Protein AF-A0AAW4KVJ0-F1 (afdb_monomer_lite)

Structure (mmCIF, N/CA/C/O backbone):
data_AF-A0AAW4KVJ0-F1
#
_entry.id   AF-A0AAW4KVJ0-F1
#
loop_
_atom_site.group_PDB
_atom_site.id
_ato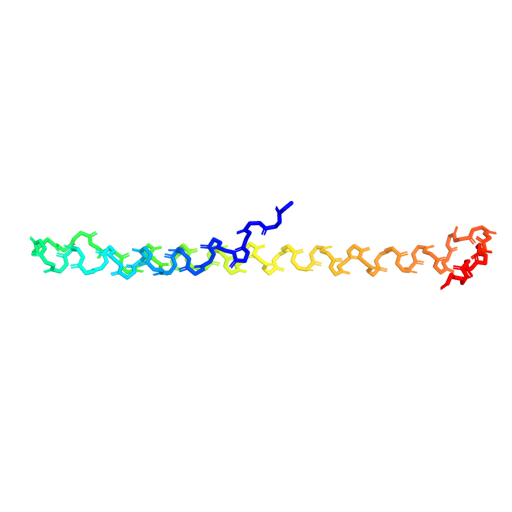m_site.type_symbol
_atom_site.label_atom_id
_atom_site.label_alt_id
_atom_site.label_comp_id
_atom_site.label_asym_id
_atom_site.label_entity_id
_atom_site.label_seq_id
_atom_site.pdbx_PDB_ins_code
_atom_site.Cartn_x
_atom_site.Cartn_y
_atom_site.Cartn_z
_atom_site.occupancy
_atom_site.B_iso_or_equiv
_atom_site.auth_seq_id
_atom_site.auth_comp_id
_atom_site.auth_asym_id
_atom_site.auth_atom_id
_atom_site.pdbx_PDB_model_num
ATOM 1 N N . MET A 1 1 ? -7.902 -9.873 -13.902 1.00 56.34 1 MET A N 1
ATOM 2 C CA . MET A 1 1 ? -8.866 -9.021 -13.178 1.00 56.34 1 MET A CA 1
ATOM 3 C C . MET A 1 1 ? -8.120 -8.383 -12.025 1.00 56.34 1 MET A C 1
ATOM 5 O O . MET A 1 1 ? -7.560 -9.121 -11.225 1.00 56.34 1 MET A O 1
ATOM 9 N N . ASP A 1 2 ? -7.999 -7.056 -12.008 1.00 73.44 2 ASP A N 1
ATOM 10 C CA . ASP A 1 2 ? -7.252 -6.349 -10.964 1.00 73.44 2 ASP A CA 1
ATOM 11 C C . ASP A 1 2 ? -8.193 -6.104 -9.777 1.00 73.44 2 ASP A C 1
ATOM 13 O O . ASP A 1 2 ? -9.119 -5.300 -9.859 1.00 73.44 2 ASP A O 1
ATOM 17 N N . PHE A 1 3 ? -8.032 -6.884 -8.708 1.00 79.94 3 PHE A N 1
ATOM 18 C CA . PHE A 1 3 ? -8.918 -6.838 -7.536 1.00 79.94 3 PHE A CA 1
ATOM 19 C C . PHE A 1 3 ? -8.455 -5.820 -6.489 1.00 79.94 3 PHE A C 1
ATOM 21 O O . PHE A 1 3 ? -9.231 -5.432 -5.617 1.00 79.94 3 PHE A O 1
ATOM 28 N N . VAL A 1 4 ? -7.207 -5.353 -6.595 1.00 78.50 4 VAL A N 1
ATOM 29 C CA . VAL A 1 4 ? -6.592 -4.385 -5.677 1.00 78.50 4 VAL A CA 1
ATOM 30 C C . VAL A 1 4 ? -7.403 -3.083 -5.551 1.00 78.50 4 VAL A C 1
ATOM 32 O O . VAL A 1 4 ? -7.631 -2.660 -4.416 1.00 78.50 4 VAL A O 1
ATOM 35 N N . PRO A 1 5 ? -7.931 -2.475 -6.637 1.00 83.69 5 PRO A N 1
ATOM 36 C CA . PRO A 1 5 ? -8.721 -1.244 -6.540 1.00 83.69 5 PRO A CA 1
ATOM 37 C C . PRO A 1 5 ? -10.011 -1.412 -5.729 1.00 83.69 5 PRO A C 1
ATOM 39 O O . PRO A 1 5 ? -10.471 -0.462 -5.103 1.00 83.69 5 PRO A O 1
ATOM 42 N N . TYR A 1 6 ? -10.586 -2.618 -5.724 1.00 87.31 6 TYR A N 1
ATOM 43 C CA . TYR A 1 6 ? -11.803 -2.943 -4.977 1.00 87.31 6 TYR A CA 1
ATOM 44 C C . TYR A 1 6 ? -11.504 -3.387 -3.541 1.00 87.31 6 TYR A C 1
ATOM 46 O O . TYR A 1 6 ? -12.311 -3.161 -2.640 1.00 87.31 6 TYR A O 1
ATOM 54 N N . ALA A 1 7 ? -10.334 -3.983 -3.308 1.00 86.88 7 ALA A N 1
ATOM 55 C CA . ALA A 1 7 ? -9.913 -4.438 -1.989 1.00 86.88 7 ALA A CA 1
ATOM 56 C C . ALA A 1 7 ? -9.666 -3.270 -1.022 1.00 86.88 7 ALA A C 1
ATOM 58 O O . ALA A 1 7 ? -10.059 -3.352 0.139 1.00 86.88 7 ALA A O 1
ATOM 59 N N . VAL A 1 8 ? -9.071 -2.168 -1.494 1.00 88.94 8 VAL A N 1
ATOM 60 C CA . VAL A 1 8 ? -8.771 -0.985 -0.664 1.00 88.94 8 VAL A CA 1
ATOM 61 C C . VAL A 1 8 ? -10.021 -0.380 -0.001 1.00 88.94 8 VAL A C 1
ATOM 63 O O . VAL A 1 8 ? -10.030 -0.282 1.228 1.00 88.94 8 VAL A O 1
ATOM 66 N N . PRO A 1 9 ? -11.092 0.005 -0.728 1.00 90.75 9 PRO A N 1
ATOM 67 C CA . PRO A 1 9 ? -12.276 0.596 -0.102 1.00 90.75 9 PRO A CA 1
ATOM 68 C C . PRO A 1 9 ? -12.984 -0.380 0.841 1.00 90.75 9 PRO A C 1
ATOM 70 O O . PRO A 1 9 ? -13.459 0.028 1.901 1.00 90.75 9 PRO A O 1
ATOM 73 N N . PHE A 1 10 ? -13.008 -1.672 0.504 1.00 92.81 10 PHE A N 1
ATOM 74 C CA . PHE A 1 10 ? -13.577 -2.695 1.377 1.00 92.81 10 PHE A CA 1
ATOM 75 C C . PHE A 1 10 ? -12.776 -2.849 2.676 1.00 92.81 10 PHE A C 1
ATOM 77 O O . PHE A 1 10 ? -13.356 -2.924 3.756 1.00 92.81 10 PHE A O 1
ATOM 84 N N . PHE A 1 11 ? -11.445 -2.819 2.595 1.00 91.12 11 PHE A N 1
ATOM 85 C CA . PHE A 1 11 ? -10.572 -2.911 3.762 1.00 91.12 11 PHE A CA 1
ATOM 86 C C . PHE A 1 11 ? -10.754 -1.722 4.715 1.00 91.12 11 PHE A C 1
ATOM 88 O O . PHE A 1 11 ? -10.889 -1.913 5.921 1.00 91.12 11 PHE A O 1
ATOM 95 N N . ILE A 1 12 ? -10.853 -0.499 4.183 1.00 91.88 12 ILE A N 1
ATOM 96 C CA . ILE A 1 12 ? -11.154 0.695 4.990 1.00 91.88 12 ILE A CA 1
ATOM 97 C C . ILE A 1 12 ? -12.536 0.588 5.644 1.00 91.88 12 ILE A C 1
ATOM 99 O O . ILE A 1 12 ? -12.679 0.903 6.826 1.00 91.88 12 ILE A O 1
ATOM 103 N N . ALA A 1 13 ? -13.545 0.112 4.909 1.00 94.56 13 ALA A N 1
ATOM 104 C CA . ALA A 1 13 ? -14.875 -0.107 5.468 1.00 94.56 13 ALA A CA 1
ATOM 105 C C . ALA A 1 13 ? -14.838 -1.112 6.630 1.00 94.56 13 ALA A C 1
ATOM 107 O O . ALA A 1 13 ? -15.441 -0.859 7.671 1.00 94.56 13 ALA A O 1
ATOM 108 N N . LEU A 1 14 ? -14.083 -2.205 6.494 1.00 93.81 14 LEU A N 1
ATOM 109 C CA . LEU A 1 14 ? -13.911 -3.191 7.560 1.00 93.81 14 LEU A CA 1
ATOM 110 C C . LEU A 1 14 ? -13.216 -2.614 8.798 1.00 93.81 14 LEU A C 1
ATOM 112 O O . LEU A 1 14 ? -13.677 -2.883 9.901 1.00 93.81 14 LEU A O 1
ATOM 116 N N . ILE A 1 15 ? -12.185 -1.777 8.636 1.00 92.00 15 ILE A N 1
ATOM 117 C CA . ILE A 1 15 ? -11.531 -1.083 9.762 1.00 92.00 15 ILE A CA 1
ATOM 118 C C . ILE A 1 15 ? -12.548 -0.234 10.543 1.00 92.00 15 ILE A C 1
ATOM 120 O O . ILE A 1 15 ? -12.582 -0.262 11.774 1.00 92.00 15 ILE A O 1
ATOM 124 N N . VAL A 1 16 ? -13.407 0.509 9.835 1.00 92.19 16 VAL A N 1
ATOM 125 C CA . VAL A 1 16 ? -14.459 1.327 10.464 1.00 92.19 16 VAL A CA 1
ATOM 126 C C . VAL A 1 16 ? -15.497 0.449 11.161 1.00 92.19 16 VAL A C 1
ATOM 128 O O . VAL A 1 16 ? -15.885 0.741 12.292 1.00 92.19 16 VAL A O 1
ATOM 131 N N . VAL A 1 17 ? -15.940 -0.629 10.511 1.00 93.75 17 VAL A N 1
ATOM 132 C CA . VAL A 1 17 ? -16.900 -1.580 11.087 1.00 93.75 17 VAL A CA 1
ATOM 133 C C . VAL A 1 17 ? -16.338 -2.225 12.351 1.00 93.75 17 VAL A C 1
ATOM 135 O O . VAL A 1 17 ? -17.054 -2.317 13.344 1.00 93.75 17 VAL A O 1
ATOM 138 N N . GLU A 1 18 ? -15.068 -2.625 12.349 1.00 90.69 18 GLU A N 1
ATOM 139 C CA . GLU A 1 18 ? -14.411 -3.223 13.510 1.00 90.69 18 GLU A CA 1
ATOM 140 C C . GLU A 1 18 ? -14.323 -2.234 14.680 1.00 90.69 18 GLU A C 1
ATOM 142 O O . GLU A 1 18 ? -14.690 -2.576 15.806 1.00 90.69 18 GLU A O 1
ATOM 147 N N . LEU A 1 19 ? -13.954 -0.977 14.409 1.00 89.75 19 LEU A N 1
ATOM 148 C CA . LEU A 1 19 ? -13.937 0.085 15.417 1.00 89.75 19 LEU A CA 1
ATOM 149 C C . LEU A 1 19 ? -15.331 0.337 16.022 1.00 89.75 19 LEU A C 1
ATOM 151 O O . LEU A 1 19 ? -15.465 0.497 17.239 1.00 89.75 19 LEU A O 1
ATOM 155 N N . LEU A 1 20 ? -16.377 0.373 15.190 1.00 90.75 20 LEU A N 1
ATOM 156 C CA . LEU A 1 20 ? -17.762 0.543 15.645 1.00 90.75 20 LEU A CA 1
ATOM 157 C C . LEU A 1 20 ? -18.248 -0.666 16.453 1.00 90.75 20 LEU A C 1
ATOM 159 O O . LEU A 1 20 ? -18.891 -0.491 17.488 1.00 90.75 20 LEU A O 1
ATOM 163 N N . ALA A 1 21 ? -17.913 -1.881 16.017 1.00 91.31 21 ALA A N 1
ATOM 164 C CA . ALA A 1 21 ? -18.284 -3.113 16.701 1.00 91.31 21 ALA A CA 1
ATOM 165 C C . ALA A 1 21 ? -17.642 -3.215 18.093 1.00 91.31 21 ALA A C 1
ATOM 167 O O . ALA A 1 21 ? -18.333 -3.573 19.050 1.00 91.31 21 ALA A O 1
ATOM 168 N N . ASP A 1 22 ? -16.363 -2.854 18.228 1.00 89.69 22 ASP A N 1
ATOM 169 C CA . ASP A 1 22 ? -15.668 -2.822 19.523 1.00 89.69 22 ASP A CA 1
ATOM 170 C C . ASP A 1 22 ? -16.325 -1.783 20.451 1.00 89.69 22 ASP A C 1
ATOM 172 O O . ASP A 1 22 ? -16.677 -2.075 21.598 1.00 89.69 22 ASP A O 1
ATOM 176 N N . ARG A 1 23 ? -16.652 -0.599 19.906 1.00 85.75 23 ARG A N 1
ATOM 177 C CA . ARG A 1 23 ? -17.349 0.467 20.642 1.00 85.75 23 ARG A CA 1
ATOM 178 C C . ARG A 1 23 ? -18.738 0.059 21.128 1.00 85.75 23 ARG A C 1
ATOM 180 O O . ARG A 1 23 ? -19.113 0.441 22.236 1.00 85.75 23 ARG A O 1
ATOM 187 N N . TRP A 1 24 ? -19.498 -0.681 20.323 1.00 90.75 24 TRP A N 1
ATOM 188 C CA . TRP A 1 24 ? -20.833 -1.169 20.690 1.00 90.75 24 TRP A CA 1
ATOM 189 C C . TRP A 1 24 ? -20.788 -2.309 21.702 1.00 90.75 24 TRP A C 1
ATOM 191 O O . TRP A 1 24 ? -21.674 -2.407 22.547 1.00 90.75 24 TRP A O 1
ATOM 201 N N . ARG A 1 25 ? -19.759 -3.158 21.646 1.00 87.94 25 ARG A N 1
ATOM 202 C CA . ARG A 1 25 ? -19.588 -4.271 22.590 1.00 87.94 25 ARG A CA 1
ATOM 203 C C . ARG A 1 25 ? -18.948 -3.847 23.914 1.00 87.94 25 ARG A C 1
ATOM 205 O O . ARG A 1 25 ? -18.924 -4.646 24.844 1.00 87.94 25 ARG A O 1
ATOM 212 N N . GLY A 1 26 ? -18.435 -2.618 24.016 1.00 80.94 26 GLY A N 1
ATOM 213 C CA . GLY A 1 26 ? -17.817 -2.083 25.236 1.00 80.94 26 GLY A CA 1
ATOM 214 C C . GLY A 1 26 ? -16.484 -2.743 25.607 1.00 80.94 26 GLY A C 1
ATOM 215 O O . GLY A 1 26 ? -15.908 -2.434 26.649 1.00 80.94 26 GLY A O 1
ATOM 216 N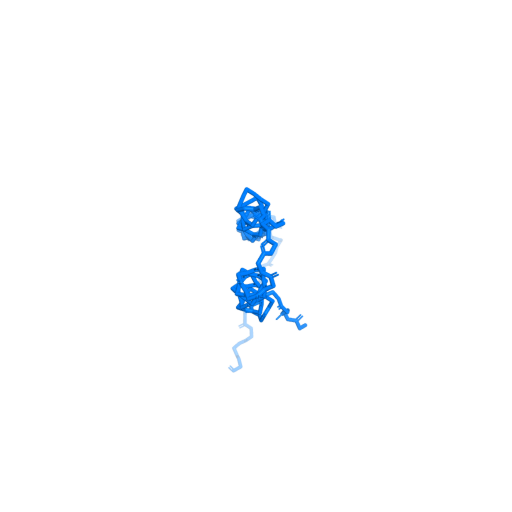 N . VAL A 1 27 ? -15.983 -3.634 24.753 1.00 77.25 27 VAL A N 1
ATOM 217 C CA . VAL A 1 27 ? -14.626 -4.175 24.809 1.00 77.25 27 VAL A CA 1
ATOM 218 C C . VAL A 1 27 ? -13.678 -3.179 24.141 1.00 77.25 27 VAL A C 1
ATOM 220 O O . VAL A 1 27 ? -14.077 -2.421 23.266 1.00 77.25 27 VAL A O 1
ATOM 223 N N . ARG A 1 28 ? -12.4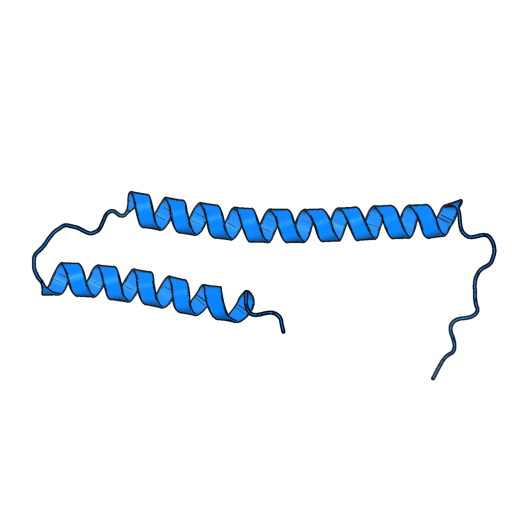36 -3.111 24.628 1.00 75.81 28 ARG A N 1
ATOM 224 C CA . ARG A 1 28 ? -11.372 -2.247 24.083 1.00 75.81 28 ARG A CA 1
ATOM 225 C C . ARG A 1 28 ? -10.297 -3.106 23.425 1.00 75.81 28 ARG A C 1
ATOM 227 O O . ARG A 1 28 ? -9.115 -2.963 23.740 1.00 75.81 28 ARG A O 1
ATOM 234 N N . ASN A 1 29 ? -10.715 -4.055 22.593 1.00 81.00 29 ASN A N 1
ATOM 235 C CA . ASN A 1 29 ? -9.794 -4.980 21.940 1.00 81.00 29 ASN A CA 1
ATOM 236 C C . ASN A 1 29 ? -9.209 -4.390 20.645 1.00 81.00 29 ASN A C 1
ATOM 238 O O . ASN A 1 29 ? -8.237 -4.922 20.110 1.00 81.00 29 ASN A O 1
ATOM 242 N N . TYR A 1 30 ? -9.765 -3.276 20.161 1.00 85.00 30 TYR A N 1
ATOM 243 C CA . TYR A 1 30 ? -9.299 -2.570 18.979 1.00 85.00 30 TYR A CA 1
ATOM 244 C C . TYR A 1 30 ? -7.946 -1.891 19.220 1.00 85.00 30 TYR A C 1
ATOM 246 O O . TYR A 1 30 ? -7.806 -0.961 20.025 1.00 85.00 30 TYR A O 1
ATOM 254 N N . ARG A 1 31 ? -6.934 -2.328 18.468 1.00 87.94 31 ARG A N 1
ATOM 255 C CA . ARG A 1 31 ? -5.575 -1.781 18.508 1.00 87.94 31 ARG A CA 1
ATOM 256 C C . ARG A 1 31 ? -5.350 -0.903 17.285 1.00 87.94 31 ARG A C 1
ATOM 258 O O . ARG A 1 31 ? -5.045 -1.387 16.202 1.00 87.94 31 ARG A O 1
ATOM 265 N N . VAL A 1 32 ? -5.419 0.414 17.479 1.00 86.75 32 VAL A N 1
ATOM 266 C CA . VAL A 1 32 ? -5.161 1.411 16.418 1.00 86.75 32 VAL A CA 1
ATOM 267 C C . VAL A 1 32 ? -3.800 1.180 15.744 1.00 86.75 32 VAL A C 1
ATOM 269 O O . VAL A 1 32 ? -3.667 1.355 14.537 1.00 86.75 32 VAL A O 1
ATOM 272 N N . ALA A 1 33 ? -2.801 0.743 16.516 1.00 89.69 33 ALA A N 1
ATOM 273 C CA . ALA A 1 33 ? -1.478 0.403 16.005 1.00 89.69 33 ALA A CA 1
ATOM 274 C C . ALA A 1 33 ? -1.517 -0.683 14.915 1.00 89.69 33 ALA A C 1
ATOM 276 O O . ALA A 1 33 ? -0.789 -0.569 13.933 1.00 89.69 33 ALA A O 1
ATOM 277 N N . ASP A 1 34 ? -2.387 -1.688 15.048 1.00 90.00 34 ASP A N 1
ATOM 278 C CA . ASP A 1 34 ? -2.506 -2.762 14.059 1.00 90.00 34 ASP A CA 1
ATOM 279 C C . ASP A 1 34 ? -3.137 -2.230 12.768 1.00 90.00 34 ASP A C 1
ATOM 281 O O . ASP A 1 34 ? -2.607 -2.470 11.685 1.00 90.00 34 ASP A O 1
ATOM 285 N N . ALA 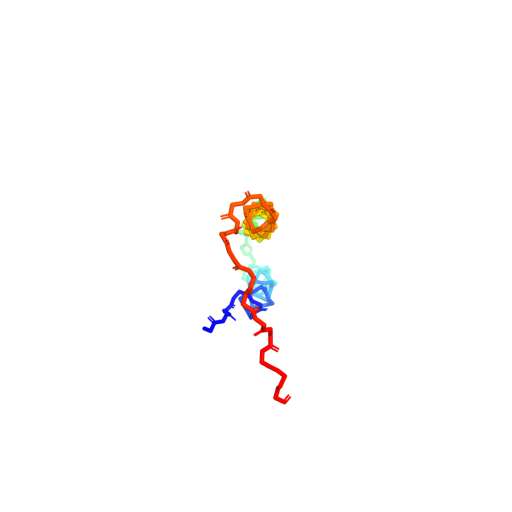A 1 35 ? -4.182 -1.402 12.878 1.00 90.31 35 ALA A N 1
ATOM 286 C CA . ALA A 1 35 ? -4.802 -0.751 11.724 1.00 90.31 35 ALA A CA 1
ATOM 287 C C . ALA A 1 35 ? -3.812 0.150 10.958 1.00 90.31 35 ALA A C 1
ATOM 289 O O . ALA A 1 35 ? -3.749 0.099 9.728 1.00 90.31 35 ALA A O 1
ATOM 290 N N . ILE A 1 36 ? -2.993 0.935 11.673 1.00 92.19 36 ILE A N 1
ATOM 291 C CA . ILE A 1 36 ? -1.935 1.762 11.065 1.00 92.19 36 ILE A CA 1
ATOM 292 C C . ILE A 1 36 ? -0.905 0.880 10.354 1.00 92.19 36 ILE A C 1
ATOM 294 O O . ILE A 1 36 ? -0.499 1.190 9.231 1.00 92.19 36 ILE A O 1
ATOM 298 N N . ASN A 1 37 ? -0.486 -0.221 10.977 1.00 94.19 37 ASN A N 1
ATOM 299 C CA . ASN A 1 37 ? 0.524 -1.106 10.407 1.00 94.19 37 ASN A CA 1
ATOM 300 C C . ASN A 1 37 ? 0.010 -1.821 9.142 1.00 94.19 37 ASN A C 1
ATOM 302 O O . ASN A 1 37 ? 0.717 -1.900 8.133 1.00 94.19 37 ASN A O 1
ATOM 306 N N . SER A 1 38 ? -1.251 -2.261 9.145 1.00 91.50 38 SER A N 1
ATOM 307 C CA . SER A 1 38 ? -1.906 -2.836 7.965 1.00 91.50 38 SER A CA 1
ATOM 308 C C . SER A 1 38 ? -2.039 -1.825 6.828 1.00 91.50 38 SER A C 1
ATOM 310 O O . SER A 1 38 ? -1.719 -2.150 5.683 1.00 91.50 38 SER A O 1
ATOM 312 N N . LEU A 1 39 ? -2.442 -0.586 7.129 1.00 92.50 39 LEU A N 1
ATOM 313 C CA . LEU A 1 39 ? -2.535 0.478 6.128 1.00 92.50 39 LEU A CA 1
ATOM 314 C C . LEU A 1 39 ? -1.160 0.786 5.520 1.00 92.50 39 LEU A C 1
ATOM 316 O O . LEU A 1 39 ? -1.018 0.867 4.300 1.00 92.50 39 LEU A O 1
ATOM 320 N N . SER A 1 40 ? -0.140 0.886 6.373 1.00 93.75 40 SER A N 1
ATOM 321 C CA . SER A 1 40 ? 1.245 1.145 5.966 1.00 93.75 40 SER A CA 1
ATOM 322 C C . SER A 1 40 ? 1.767 0.038 5.048 1.00 93.75 40 SER A C 1
ATOM 324 O O . SER A 1 40 ? 2.365 0.319 4.011 1.00 93.75 40 SER A O 1
ATOM 326 N N . THR A 1 41 ? 1.463 -1.220 5.374 1.00 94.19 41 THR A N 1
ATOM 327 C CA . THR A 1 41 ? 1.811 -2.384 4.547 1.00 94.19 41 THR A CA 1
ATOM 328 C C . THR A 1 41 ? 1.107 -2.346 3.187 1.00 94.19 41 THR A C 1
ATOM 330 O O . THR A 1 41 ? 1.741 -2.593 2.161 1.00 94.19 41 THR A O 1
ATOM 333 N N . GLY A 1 42 ? -0.182 -1.994 3.146 1.00 91.19 42 GLY A N 1
ATOM 334 C CA . GLY A 1 42 ? -0.939 -1.883 1.893 1.00 91.19 42 GLY A CA 1
ATOM 335 C C . GLY A 1 42 ? -0.422 -0.773 0.969 1.00 91.19 42 GLY A C 1
ATOM 336 O O . GLY A 1 42 ? -0.251 -0.987 -0.238 1.00 91.19 42 GLY A O 1
ATOM 337 N N . VAL A 1 43 ? -0.105 0.397 1.534 1.00 92.75 43 VAL A N 1
ATOM 338 C CA . VAL A 1 43 ? 0.506 1.519 0.799 1.00 92.75 43 VAL A CA 1
ATOM 339 C C . VAL A 1 43 ? 1.885 1.130 0.272 1.00 92.75 43 VAL A C 1
ATOM 341 O O . VAL A 1 43 ? 2.177 1.365 -0.903 1.00 92.75 43 VAL A O 1
ATOM 344 N N . LEU A 1 44 ? 2.713 0.491 1.102 1.00 95.25 44 LEU A N 1
ATOM 345 C CA . LEU A 1 44 ? 4.029 0.008 0.694 1.00 95.25 44 LEU A CA 1
ATOM 346 C C . LEU A 1 44 ? 3.918 -1.001 -0.456 1.00 95.25 44 LEU A C 1
ATOM 348 O O . LEU A 1 44 ? 4.569 -0.816 -1.478 1.00 95.25 44 LEU A O 1
ATOM 352 N N . SER A 1 45 ? 3.041 -2.002 -0.346 1.00 91.56 45 SER A N 1
ATOM 353 C CA . SER A 1 45 ? 2.818 -3.008 -1.395 1.00 91.56 45 SER A CA 1
ATOM 354 C C . SER A 1 45 ? 2.424 -2.377 -2.736 1.00 91.56 45 SER A C 1
ATOM 356 O O . SER A 1 45 ? 3.011 -2.694 -3.775 1.00 91.56 45 SER A O 1
ATOM 358 N N . THR A 1 46 ? 1.490 -1.422 -2.712 1.00 91.06 46 THR A N 1
ATOM 359 C CA . THR A 1 46 ? 1.038 -0.717 -3.921 1.00 91.06 46 THR A CA 1
ATOM 360 C C . THR A 1 46 ? 2.159 0.132 -4.523 1.00 91.06 46 THR A C 1
ATOM 362 O O . THR A 1 46 ? 2.379 0.112 -5.735 1.00 91.06 46 THR A O 1
ATOM 365 N N . THR A 1 47 ? 2.908 0.840 -3.675 1.00 93.19 47 THR A N 1
ATOM 366 C CA . THR A 1 47 ? 4.023 1.701 -4.092 1.00 93.19 47 THR A CA 1
ATOM 367 C C . THR A 1 47 ? 5.152 0.882 -4.706 1.00 93.19 47 THR A C 1
ATOM 369 O O . THR A 1 47 ? 5.628 1.214 -5.789 1.00 93.19 47 THR A O 1
ATOM 372 N N . THR A 1 48 ? 5.551 -0.220 -4.068 1.00 93.88 48 THR A N 1
ATOM 373 C CA . THR A 1 48 ? 6.566 -1.132 -4.605 1.00 93.88 48 THR A CA 1
ATOM 374 C C . THR A 1 48 ? 6.112 -1.722 -5.936 1.00 93.88 48 THR A C 1
ATOM 376 O O . THR A 1 48 ? 6.888 -1.718 -6.886 1.00 93.88 48 THR A O 1
ATOM 379 N N . GLY A 1 49 ? 4.849 -2.146 -6.055 1.00 91.31 49 GLY A N 1
ATOM 380 C CA . GLY A 1 49 ? 4.308 -2.659 -7.315 1.00 91.31 49 GLY A CA 1
ATOM 381 C C . GLY A 1 49 ? 4.355 -1.632 -8.452 1.00 91.31 49 GLY A C 1
ATOM 382 O O . GLY A 1 49 ? 4.750 -1.963 -9.572 1.00 91.31 49 GLY A O 1
ATOM 383 N N . LEU A 1 50 ? 4.004 -0.375 -8.169 1.00 92.81 50 LEU A N 1
ATOM 384 C CA . LEU A 1 50 ? 4.126 0.727 -9.129 1.00 92.81 50 LEU A CA 1
ATOM 385 C C . LEU A 1 50 ? 5.585 1.000 -9.501 1.00 92.81 50 LEU A C 1
ATOM 387 O O . LEU A 1 50 ? 5.891 1.151 -10.683 1.00 92.81 50 LEU A O 1
ATOM 391 N N . LEU A 1 51 ? 6.485 1.013 -8.518 1.00 95.88 51 LEU A N 1
ATOM 392 C CA . LEU A 1 51 ? 7.909 1.240 -8.740 1.00 95.88 51 LEU A CA 1
ATOM 393 C C . LEU A 1 51 ? 8.513 0.142 -9.622 1.00 95.88 51 LEU A C 1
ATOM 395 O O . LEU A 1 51 ? 9.196 0.451 -10.594 1.00 95.88 51 LEU A O 1
ATOM 399 N N . THR A 1 52 ? 8.211 -1.130 -9.350 1.00 94.62 52 THR A N 1
ATOM 400 C CA . THR A 1 52 ? 8.669 -2.264 -10.167 1.00 94.62 52 THR A CA 1
ATOM 401 C C . THR A 1 52 ? 8.149 -2.172 -11.598 1.00 94.62 52 THR A C 1
ATOM 403 O O . THR A 1 52 ? 8.916 -2.392 -12.534 1.00 94.62 52 THR A O 1
ATOM 406 N N . LYS A 1 53 ? 6.877 -1.799 -11.793 1.00 93.31 53 LYS A N 1
ATOM 407 C CA . LYS A 1 53 ? 6.318 -1.558 -13.135 1.00 93.31 53 LYS A CA 1
ATOM 408 C C . LYS A 1 53 ? 7.033 -0.402 -13.841 1.00 93.31 53 LYS A C 1
ATOM 410 O O . LYS A 1 53 ? 7.362 -0.526 -15.016 1.00 93.31 53 LYS A O 1
ATOM 415 N N . GLY A 1 54 ? 7.307 0.690 -13.127 1.00 95.38 54 GLY A N 1
ATOM 416 C CA . GLY A 1 54 ? 8.035 1.845 -13.652 1.00 95.38 54 GLY A CA 1
ATOM 417 C C . GLY A 1 54 ? 9.459 1.493 -14.077 1.00 95.38 54 GLY A C 1
ATOM 418 O O . GLY A 1 54 ? 9.850 1.776 -15.206 1.00 95.38 54 GLY A O 1
ATOM 419 N N . VAL A 1 55 ? 10.211 0.804 -13.215 1.00 96.88 55 VAL A N 1
ATOM 420 C CA . VAL A 1 55 ? 11.552 0.296 -13.543 1.00 96.88 55 VAL A CA 1
ATOM 421 C C . VAL A 1 55 ? 11.484 -0.650 -14.738 1.00 96.88 55 VAL A C 1
ATOM 423 O O . VAL A 1 55 ? 12.246 -0.477 -15.680 1.00 96.88 55 VAL A O 1
ATOM 426 N N . GLY A 1 56 ? 10.532 -1.586 -14.755 1.00 95.75 56 GLY A N 1
ATOM 427 C CA . GLY A 1 56 ? 10.338 -2.506 -15.875 1.00 95.75 56 GLY A CA 1
ATOM 428 C C . GLY A 1 56 ? 10.095 -1.785 -17.203 1.00 95.75 56 GLY A C 1
ATOM 429 O O . GLY A 1 56 ? 10.720 -2.127 -18.204 1.00 95.75 56 GLY A O 1
ATOM 430 N N . LEU A 1 57 ? 9.256 -0.745 -17.208 1.00 96.19 57 LEU A N 1
ATOM 431 C CA . LEU A 1 57 ? 9.011 0.089 -18.389 1.00 96.19 57 LEU A CA 1
ATOM 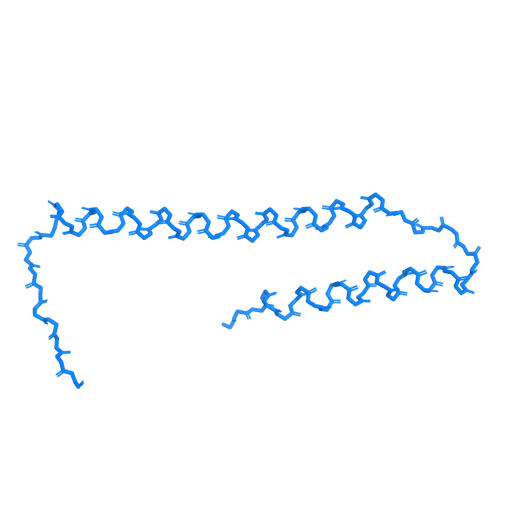432 C C . LEU A 1 57 ? 10.264 0.844 -18.840 1.00 96.19 57 LEU A C 1
ATOM 434 O O . LEU A 1 57 ? 10.557 0.871 -20.033 1.00 96.19 57 LEU A O 1
ATOM 438 N N . LEU A 1 58 ? 11.017 1.431 -17.907 1.00 95.62 58 LEU A N 1
ATOM 439 C CA . LEU A 1 58 ? 12.258 2.142 -18.224 1.00 95.62 58 LEU A CA 1
ATOM 440 C C . LEU A 1 58 ? 13.318 1.196 -18.790 1.00 95.62 58 LEU A C 1
ATOM 442 O O . LEU A 1 58 ? 13.940 1.503 -19.807 1.00 95.62 58 LEU A O 1
ATOM 446 N N . THR A 1 59 ? 13.501 0.033 -18.165 1.00 95.00 59 THR A N 1
ATOM 447 C CA . THR A 1 59 ? 14.421 -1.001 -18.644 1.00 95.00 59 THR A CA 1
ATOM 448 C C . THR A 1 59 ? 14.006 -1.500 -20.023 1.00 95.00 59 THR A C 1
ATOM 450 O O . THR A 1 59 ? 14.856 -1.613 -20.903 1.00 95.00 59 THR A O 1
ATOM 453 N N . TYR A 1 60 ? 12.710 -1.737 -20.243 1.00 93.88 60 TYR A N 1
ATOM 454 C CA . TYR A 1 60 ? 12.187 -2.133 -21.547 1.00 93.88 60 TYR A CA 1
ATOM 455 C C . TYR A 1 60 ? 12.444 -1.063 -22.613 1.00 93.88 60 TYR A C 1
ATOM 457 O O . TYR A 1 60 ? 12.986 -1.378 -23.667 1.00 93.88 60 TYR A O 1
ATOM 465 N N . ALA A 1 61 ? 12.130 0.205 -22.336 1.00 92.19 61 ALA A N 1
ATOM 466 C CA . ALA A 1 61 ? 12.363 1.304 -23.272 1.00 92.19 61 ALA A CA 1
ATOM 467 C C . ALA A 1 61 ? 13.857 1.485 -23.594 1.00 92.19 61 ALA A C 1
ATOM 469 O O . ALA A 1 61 ? 14.229 1.723 -24.743 1.00 92.19 61 ALA A O 1
ATOM 470 N N . PHE A 1 62 ? 14.728 1.334 -22.593 1.00 93.94 62 PHE A N 1
ATOM 471 C CA . PHE A 1 62 ? 16.174 1.387 -22.788 1.00 93.94 62 PHE A CA 1
ATOM 472 C C . PHE A 1 62 ? 16.672 0.238 -23.671 1.00 93.94 62 PHE A C 1
ATOM 474 O O . PHE A 1 62 ? 17.446 0.478 -24.602 1.00 93.94 62 PHE A O 1
ATOM 481 N N . ALA A 1 63 ? 16.217 -0.987 -23.396 1.00 92.88 63 ALA A N 1
ATOM 482 C CA . ALA 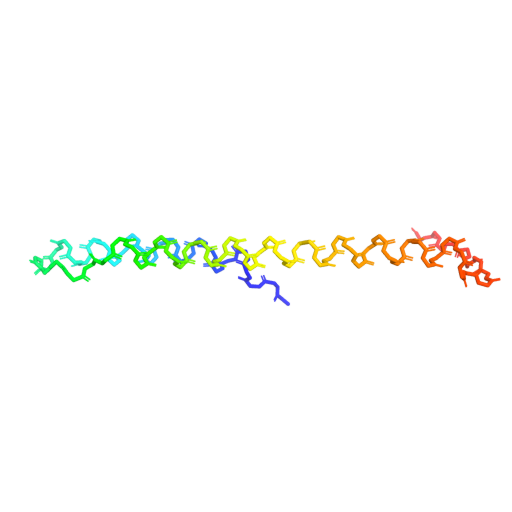A 1 63 ? 16.556 -2.161 -24.188 1.00 92.88 63 ALA A CA 1
ATOM 483 C C . ALA A 1 63 ? 16.031 -2.031 -25.620 1.00 92.88 63 ALA A C 1
ATOM 485 O O . ALA A 1 63 ? 16.769 -2.303 -26.558 1.00 92.88 63 ALA A O 1
ATOM 486 N N . LEU A 1 64 ? 14.808 -1.532 -25.803 1.00 90.81 64 LEU A N 1
ATOM 487 C CA . LEU A 1 64 ? 14.244 -1.266 -27.122 1.00 90.81 64 LEU A CA 1
ATOM 488 C C . LEU A 1 64 ? 15.116 -0.276 -27.906 1.00 90.81 64 LEU A C 1
ATOM 490 O O . LEU A 1 64 ? 15.429 -0.524 -29.059 1.00 90.81 64 LEU A O 1
ATOM 494 N N . LYS A 1 65 ? 15.589 0.805 -27.278 1.00 87.62 65 LYS A N 1
ATOM 495 C CA . LYS A 1 65 ? 16.418 1.807 -27.964 1.00 87.62 65 LYS A CA 1
ATOM 496 C C . LYS A 1 65 ? 17.809 1.296 -28.377 1.00 87.62 65 LYS A C 1
ATOM 498 O O . LYS A 1 65 ? 18.345 1.773 -29.371 1.00 87.62 65 LYS A O 1
ATOM 503 N N . HIS A 1 66 ? 18.420 0.390 -27.609 1.00 87.25 66 HIS A N 1
ATOM 504 C CA . HIS A 1 66 ? 19.829 0.001 -27.808 1.00 87.25 66 HIS A CA 1
ATOM 505 C C . HIS A 1 66 ? 20.032 -1.431 -28.317 1.00 87.25 66 HIS A C 1
ATOM 507 O O . HIS A 1 66 ? 21.063 -1.713 -28.918 1.00 87.25 66 HIS A O 1
ATOM 513 N N . LEU A 1 67 ? 19.089 -2.339 -28.061 1.00 87.06 67 LEU A N 1
ATOM 514 C CA . LEU A 1 67 ? 19.163 -3.752 -28.444 1.00 87.06 67 LEU A CA 1
ATOM 515 C C . LEU A 1 67 ? 18.163 -4.123 -29.547 1.00 87.06 67 LEU A C 1
ATOM 517 O O . LEU A 1 67 ? 18.164 -5.273 -29.989 1.00 87.06 67 LEU A O 1
ATOM 521 N N . ALA A 1 68 ? 17.309 -3.200 -30.006 1.00 83.00 68 ALA A N 1
ATOM 522 C CA . ALA A 1 68 ? 16.444 -3.491 -31.143 1.00 83.00 68 ALA A CA 1
ATOM 523 C C . ALA A 1 68 ? 17.283 -3.723 -32.405 1.00 83.00 68 ALA A C 1
ATOM 525 O O . ALA A 1 68 ? 17.973 -2.834 -32.895 1.00 83.00 68 ALA A O 1
ATOM 526 N N . LEU A 1 69 ? 17.196 -4.941 -32.940 1.00 77.75 69 LEU A N 1
ATOM 527 C CA . LEU A 1 69 ? 17.839 -5.332 -34.195 1.00 77.75 69 LEU A CA 1
ATOM 528 C C . LEU A 1 69 ? 17.141 -4.709 -35.414 1.00 77.75 69 LEU A C 1
ATOM 530 O O . LEU A 1 69 ? 17.777 -4.459 -36.433 1.00 77.75 69 LEU A O 1
ATOM 534 N N . SER A 1 70 ? 15.826 -4.489 -35.341 1.00 78.81 70 SER A N 1
ATOM 535 C CA . SER A 1 70 ? 15.018 -3.877 -36.403 1.00 78.81 70 SER A CA 1
ATOM 536 C C . SER A 1 70 ? 13.715 -3.334 -35.820 1.00 78.81 70 SER A C 1
ATOM 538 O O . SER A 1 70 ? 13.073 -4.010 -35.014 1.00 78.81 70 SER A O 1
ATOM 540 N N . GLU A 1 71 ? 13.309 -2.134 -36.232 1.00 75.88 71 GLU A N 1
ATOM 541 C CA . GLU A 1 71 ? 12.006 -1.578 -35.863 1.00 75.88 71 GLU A CA 1
ATOM 542 C C . GLU A 1 71 ? 10.921 -2.140 -36.783 1.00 75.88 71 GLU A C 1
ATOM 544 O O . GLU A 1 71 ? 10.993 -2.022 -38.007 1.00 75.88 71 GLU A O 1
ATOM 549 N N . LEU A 1 72 ? 9.918 -2.786 -36.190 1.00 79.56 72 LEU A N 1
ATOM 550 C CA . LEU A 1 72 ? 8.742 -3.233 -36.925 1.00 79.56 72 LEU A CA 1
ATOM 551 C C . LEU A 1 72 ? 7.808 -2.033 -37.128 1.00 79.56 72 LEU A C 1
ATOM 553 O O . LEU A 1 72 ? 7.516 -1.334 -36.153 1.00 79.56 72 LEU A O 1
ATOM 557 N N . PRO A 1 73 ? 7.321 -1.787 -38.357 1.00 78.12 73 PRO A N 1
ATOM 558 C CA . PRO A 1 73 ? 6.387 -0.701 -38.602 1.00 78.12 73 PRO A CA 1
ATOM 559 C C . PRO A 1 73 ? 5.123 -0.936 -37.773 1.00 78.12 73 PRO A C 1
ATOM 561 O O . PRO A 1 73 ? 4.521 -2.010 -37.829 1.00 78.12 73 PRO A O 1
ATOM 564 N N . ALA A 1 74 ? 4.727 0.068 -36.990 1.00 79.25 74 ALA A N 1
ATOM 565 C CA . ALA A 1 74 ? 3.472 0.022 -36.259 1.00 79.25 74 ALA A CA 1
ATOM 566 C C . ALA A 1 74 ? 2.327 -0.067 -37.277 1.00 79.25 74 ALA A C 1
ATOM 568 O O . ALA A 1 74 ? 2.096 0.856 -38.058 1.00 79.25 74 ALA A O 1
ATOM 569 N N . GLN A 1 75 ? 1.645 -1.210 -37.305 1.00 71.62 75 GLN A N 1
ATOM 570 C CA . GLN A 1 75 ? 0.433 -1.390 -38.091 1.00 71.62 75 GLN A CA 1
ATOM 571 C C . GLN A 1 75 ? -0.641 -0.434 -37.555 1.00 71.62 75 GLN A C 1
ATOM 573 O O . GLN A 1 75 ? -1.167 -0.617 -36.458 1.00 71.62 75 GLN A O 1
ATOM 578 N N . ASN A 1 76 ? -0.919 0.625 -38.311 1.00 55.78 76 ASN A N 1
ATOM 579 C CA . ASN A 1 76 ? -2.027 1.528 -38.033 1.00 55.78 76 ASN A CA 1
ATOM 580 C C . ASN A 1 76 ? -3.321 0.807 -38.442 1.00 55.78 76 ASN A C 1
ATOM 582 O O . ASN A 1 76 ? -3.478 0.475 -39.618 1.00 55.78 76 ASN A O 1
ATOM 586 N N . VAL A 1 77 ? -4.200 0.532 -37.476 1.00 52.00 77 VAL A N 1
ATOM 587 C CA . VAL A 1 77 ? -5.584 0.071 -37.696 1.00 52.00 77 VAL A CA 1
ATOM 588 C C . VAL A 1 77 ? -6.521 1.242 -37.459 1.00 52.00 77 VAL A C 1
ATOM 590 O O . VAL A 1 77 ? -6.298 1.951 -36.451 1.00 52.00 77 VAL A O 1
#

Organism: Vibrio cholerae (NCBI:txid666)

Foldseek 3Di:
DDCLVVVVVVLVVVLVVVVVVCVVVVHPPDDVVVVVVVVVVSVVVVVVVVVVVVVVVVVVVVCCVPVPPDDDPPPDD

Radius of gyration: 21.96 Å; chains: 1; bounding box: 41×11×64 Å

Secondary structure (DSSP, 8-state):
---HHHHHHHHHHHHHHHHHHHHHHT-----HHHHHHHHHHHHHHHHHHHHHHHHHHHHHHHHHHHH-SSPPP----

Sequence (77 aa):
MDFVPYAVPFFIALIVVELLADRWRGVRNYRVADAINSLSTGVLSTTTGLLTKGVGLLTYAFALKHLALSELPAQNV

pLDDT: mean 87.49, std 8.97, range [52.0, 96.88]